Protein AF-A0A512MAQ5-F1 (afdb_monomer)

Structure (mmCIF, N/CA/C/O backbone):
data_AF-A0A512MAQ5-F1
#
_entry.id   AF-A0A512MAQ5-F1
#
loop_
_atom_site.group_PDB
_atom_site.id
_atom_site.type_symbol
_atom_site.label_atom_id
_atom_site.label_alt_id
_atom_site.label_comp_id
_atom_site.label_asym_id
_atom_site.label_entity_id
_atom_site.label_seq_id
_atom_site.pdbx_PDB_ins_code
_atom_site.Cartn_x
_atom_site.Cartn_y
_atom_site.Cartn_z
_atom_site.occupancy
_atom_site.B_iso_or_equiv
_atom_site.auth_seq_id
_atom_site.auth_comp_id
_atom_site.auth_asym_id
_atom_site.auth_atom_id
_atom_site.pdbx_PDB_model_num
ATOM 1 N N . MET A 1 1 ? 24.457 22.497 -39.880 1.00 60.66 1 MET A N 1
ATOM 2 C CA . MET A 1 1 ? 23.945 21.545 -40.894 1.00 60.66 1 MET A CA 1
ATOM 3 C C . MET A 1 1 ? 24.999 20.522 -41.327 1.00 60.66 1 MET A C 1
ATOM 5 O O . MET A 1 1 ? 24.718 19.338 -41.253 1.00 60.66 1 MET A O 1
ATOM 9 N N . ALA A 1 2 ? 26.223 20.928 -41.695 1.00 61.53 2 ALA A N 1
ATOM 10 C CA . ALA A 1 2 ? 27.279 19.995 -42.129 1.00 61.53 2 ALA A CA 1
ATOM 11 C C . ALA A 1 2 ? 27.783 19.014 -41.041 1.00 61.53 2 ALA A C 1
ATOM 13 O O . ALA A 1 2 ? 28.084 17.864 -41.348 1.00 61.53 2 ALA A O 1
ATOM 14 N N . ALA A 1 3 ? 27.842 19.435 -39.770 1.00 61.53 3 ALA A N 1
ATOM 15 C CA . ALA A 1 3 ? 28.290 18.577 -38.664 1.00 61.53 3 ALA A CA 1
ATOM 16 C C . ALA A 1 3 ? 27.330 17.399 -38.396 1.00 61.53 3 ALA A C 1
ATOM 18 O O . ALA A 1 3 ? 27.766 16.258 -38.287 1.00 61.53 3 ALA A O 1
ATOM 19 N N . THR A 1 4 ? 26.020 17.662 -38.406 1.00 60.94 4 THR A N 1
ATOM 20 C CA . THR A 1 4 ? 24.965 16.662 -38.170 1.00 60.94 4 THR A CA 1
ATOM 21 C C . THR A 1 4 ? 24.962 15.553 -39.224 1.00 60.94 4 THR A C 1
ATOM 23 O O . THR A 1 4 ? 24.781 14.389 -38.883 1.00 60.94 4 THR A O 1
ATOM 26 N N . ILE A 1 5 ? 25.221 15.897 -40.494 1.00 61.81 5 ILE A N 1
ATOM 27 C CA . ILE A 1 5 ? 25.309 14.940 -41.615 1.00 61.81 5 ILE A CA 1
ATOM 28 C C . ILE A 1 5 ? 26.542 14.034 -41.468 1.00 61.81 5 ILE A C 1
ATOM 30 O O . ILE A 1 5 ? 26.489 12.840 -41.761 1.00 61.81 5 ILE A O 1
ATOM 34 N N . LYS A 1 6 ? 27.656 14.583 -40.967 1.00 64.69 6 LYS A N 1
ATOM 35 C CA . LYS A 1 6 ? 28.885 13.817 -40.729 1.00 64.69 6 LYS A CA 1
ATOM 36 C C . LYS A 1 6 ? 28.707 12.795 -39.598 1.00 64.69 6 LYS A C 1
ATOM 38 O O . LYS A 1 6 ? 29.186 11.672 -39.723 1.00 64.69 6 LYS A O 1
ATOM 43 N N . GLU A 1 7 ? 27.984 13.151 -38.535 1.00 62.31 7 GLU A N 1
ATOM 44 C CA . GLU A 1 7 ? 27.670 12.248 -37.414 1.00 62.31 7 GLU A CA 1
ATOM 45 C C . GLU A 1 7 ? 26.691 11.127 -37.799 1.00 62.31 7 GLU A C 1
ATOM 47 O O . GLU A 1 7 ? 26.888 9.969 -37.416 1.00 62.31 7 GLU A O 1
ATOM 52 N N . THR A 1 8 ? 25.677 11.429 -38.616 1.00 65.94 8 THR A N 1
ATOM 53 C CA . THR A 1 8 ? 24.747 10.405 -39.134 1.00 65.94 8 THR A CA 1
ATOM 54 C C . THR A 1 8 ? 25.431 9.446 -40.111 1.00 65.94 8 THR A C 1
ATOM 56 O O . THR A 1 8 ? 25.182 8.243 -40.071 1.00 65.94 8 THR A O 1
ATOM 59 N N . GLY A 1 9 ? 26.349 9.938 -40.949 1.00 63.69 9 GLY A N 1
ATOM 60 C CA . GLY A 1 9 ? 27.141 9.084 -41.841 1.00 63.69 9 GLY A CA 1
ATOM 61 C C . GLY A 1 9 ? 28.095 8.144 -41.090 1.00 63.69 9 GLY A C 1
ATOM 62 O O . GLY A 1 9 ? 28.231 6.976 -41.452 1.00 63.69 9 GLY A O 1
ATOM 63 N N . MET A 1 10 ? 28.714 8.625 -40.006 1.00 59.84 10 MET A N 1
ATOM 64 C CA . MET A 1 10 ? 29.625 7.827 -39.172 1.00 59.84 10 MET A CA 1
ATOM 65 C C . MET A 1 10 ? 28.903 6.714 -38.408 1.00 59.84 10 MET A C 1
ATOM 67 O O . MET A 1 10 ? 29.386 5.585 -38.366 1.00 59.84 10 MET A O 1
ATOM 71 N N . THR A 1 11 ? 27.738 7.012 -37.828 1.00 67.81 11 THR A N 1
ATOM 72 C CA . THR A 1 11 ? 26.925 6.022 -37.100 1.00 67.81 11 THR A CA 1
ATOM 73 C C . THR A 1 11 ? 26.425 4.916 -38.026 1.00 67.81 11 THR A C 1
ATOM 75 O O . THR A 1 11 ? 26.516 3.740 -37.679 1.00 67.81 11 THR A O 1
ATOM 78 N N . PHE A 1 12 ? 25.996 5.263 -39.242 1.00 64.69 12 PHE A N 1
ATOM 79 C CA . PHE A 1 12 ? 25.574 4.282 -40.241 1.00 64.69 12 PHE A CA 1
ATOM 80 C C . PHE A 1 12 ? 26.721 3.351 -40.681 1.00 64.69 12 PHE A C 1
ATOM 82 O O . PHE A 1 12 ? 26.541 2.133 -40.738 1.00 64.69 12 PHE A O 1
ATOM 89 N N . ALA A 1 13 ? 27.922 3.893 -40.915 1.00 64.75 13 ALA A N 1
ATOM 90 C CA . ALA A 1 13 ? 29.104 3.102 -41.268 1.00 64.75 13 ALA A CA 1
ATOM 91 C C . ALA A 1 13 ? 29.550 2.162 -40.130 1.00 64.75 13 ALA A C 1
ATOM 93 O O . ALA A 1 13 ? 29.902 1.007 -40.375 1.00 64.75 13 ALA A O 1
ATOM 94 N N . MET A 1 14 ? 29.476 2.622 -38.876 1.00 66.62 14 MET A N 1
ATOM 95 C CA . MET A 1 14 ? 29.814 1.814 -37.697 1.00 66.62 14 MET A CA 1
ATOM 96 C C . MET A 1 14 ? 28.822 0.659 -37.491 1.00 66.62 14 MET A C 1
ATOM 98 O O . MET A 1 14 ? 29.212 -0.464 -37.160 1.00 66.62 14 MET A O 1
ATOM 102 N N . ILE A 1 15 ? 27.536 0.908 -37.763 1.00 67.12 15 ILE A N 1
ATOM 103 C CA . ILE A 1 15 ? 26.508 -0.133 -37.765 1.00 67.12 15 ILE A CA 1
ATOM 104 C C . ILE A 1 15 ? 26.820 -1.152 -38.856 1.00 67.12 15 ILE A C 1
ATOM 106 O O . ILE A 1 15 ? 26.797 -2.330 -38.553 1.00 67.12 15 ILE A O 1
ATOM 110 N N . GLN A 1 16 ? 27.192 -0.764 -40.079 1.00 71.19 16 GLN A N 1
ATOM 111 C CA . GLN A 1 16 ? 27.479 -1.730 -41.151 1.00 71.19 16 GLN A CA 1
ATOM 112 C C . GLN A 1 16 ? 28.734 -2.601 -40.942 1.00 71.19 16 GLN A C 1
ATOM 114 O O . GLN A 1 16 ? 28.803 -3.681 -41.534 1.00 71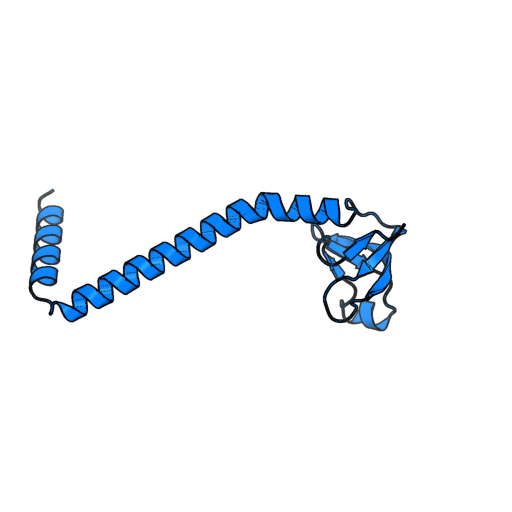.19 16 GLN A O 1
ATOM 119 N N . GLY A 1 17 ? 29.665 -2.207 -40.067 1.00 75.44 17 GLY A N 1
ATOM 120 C CA . GLY A 1 17 ? 30.862 -2.991 -39.725 1.00 75.44 17 GLY A CA 1
ATOM 121 C C . GLY A 1 17 ? 30.697 -3.998 -38.576 1.00 75.44 17 GLY A C 1
ATOM 122 O O . GLY A 1 17 ? 31.558 -4.853 -38.389 1.00 75.44 17 GLY A O 1
ATOM 123 N N . THR A 1 18 ? 29.611 -3.940 -37.795 1.00 79.94 18 THR A N 1
ATOM 124 C CA . THR A 1 18 ? 29.409 -4.868 -36.661 1.00 79.94 18 THR A CA 1
ATOM 125 C C . THR A 1 18 ? 28.903 -6.239 -37.121 1.00 79.94 18 THR A C 1
ATOM 127 O O . THR A 1 18 ? 28.101 -6.300 -38.055 1.00 79.94 18 THR A O 1
ATOM 130 N N . PRO A 1 19 ? 29.305 -7.349 -36.472 1.00 88.44 19 PRO A N 1
ATOM 131 C CA . PRO A 1 19 ? 28.823 -8.680 -36.833 1.00 88.44 19 PRO A CA 1
ATOM 132 C C . PRO A 1 19 ? 27.303 -8.777 -36.644 1.00 88.44 19 PRO A C 1
ATOM 134 O O . PRO A 1 19 ? 26.756 -8.251 -35.674 1.00 88.44 19 PRO A O 1
ATOM 137 N N . MET A 1 20 ? 26.617 -9.468 -37.560 1.00 86.62 20 MET A N 1
ATOM 138 C CA . MET A 1 20 ? 25.146 -9.528 -37.595 1.00 86.62 20 MET A CA 1
ATOM 139 C C . MET A 1 20 ? 24.537 -9.995 -36.265 1.00 86.62 20 MET A C 1
ATOM 141 O O . MET A 1 20 ? 23.564 -9.417 -35.7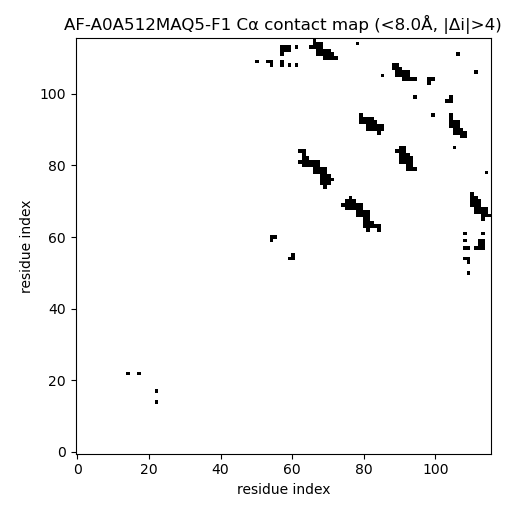89 1.00 86.62 20 MET A O 1
ATOM 145 N N . LEU A 1 21 ? 25.173 -10.975 -35.616 1.00 87.25 21 LEU A N 1
ATOM 146 C CA . LEU A 1 21 ? 24.751 -11.489 -34.313 1.00 87.25 21 LEU A CA 1
ATOM 147 C C . LEU A 1 21 ? 24.719 -10.391 -33.238 1.00 87.25 21 LEU A C 1
ATOM 149 O O . LEU A 1 21 ? 23.754 -10.303 -32.484 1.00 87.25 21 LEU A O 1
ATOM 153 N N . LEU A 1 22 ? 25.718 -9.503 -33.203 1.00 89.69 22 LEU A N 1
ATOM 154 C CA . LEU A 1 22 ? 25.762 -8.398 -32.243 1.00 89.69 22 LEU A CA 1
ATOM 155 C C . LEU A 1 22 ? 24.640 -7.382 -32.498 1.00 89.69 22 LEU A C 1
ATOM 157 O O . LEU A 1 22 ? 24.031 -6.901 -31.546 1.00 89.69 22 LEU A O 1
ATOM 161 N N . ARG A 1 23 ? 24.308 -7.096 -33.763 1.00 88.12 23 ARG A N 1
ATOM 162 C CA . ARG A 1 23 ? 23.177 -6.211 -34.101 1.00 88.12 23 ARG A CA 1
ATOM 163 C C . ARG A 1 23 ? 21.843 -6.805 -33.671 1.00 88.12 23 ARG A C 1
ATOM 165 O O . ARG A 1 23 ? 21.013 -6.085 -33.126 1.00 88.12 23 ARG A O 1
ATOM 172 N N . CYS A 1 24 ? 21.649 -8.107 -33.883 1.00 89.12 24 CYS A N 1
ATOM 173 C CA . CYS A 1 24 ? 20.450 -8.807 -33.428 1.00 89.12 24 CYS A CA 1
ATOM 174 C C . CYS A 1 24 ? 20.312 -8.749 -31.903 1.00 89.12 24 CYS A C 1
ATOM 176 O O . CYS A 1 24 ? 19.233 -8.436 -31.409 1.00 89.12 24 CYS A O 1
ATOM 178 N N . LEU A 1 25 ? 21.398 -8.985 -31.159 1.00 91.94 25 LEU A N 1
ATOM 179 C CA . LEU A 1 25 ? 21.386 -8.899 -29.696 1.00 91.94 25 LEU A CA 1
ATOM 180 C C . LEU A 1 25 ? 21.075 -7.482 -29.201 1.00 91.94 25 LEU A C 1
ATOM 182 O O . LEU A 1 25 ? 20.238 -7.319 -28.314 1.00 91.94 25 LEU A O 1
ATOM 186 N N . LEU A 1 26 ? 21.694 -6.461 -29.800 1.00 90.81 26 LEU A N 1
ATOM 187 C CA . LEU A 1 26 ? 21.408 -5.062 -29.474 1.00 90.81 26 LEU A CA 1
ATOM 188 C C . LEU A 1 26 ? 19.950 -4.706 -29.781 1.00 90.81 26 LEU A C 1
ATOM 190 O O . LEU A 1 26 ? 19.281 -4.117 -28.938 1.00 90.81 26 LEU A O 1
ATOM 194 N N . GLY A 1 27 ? 19.431 -5.127 -30.937 1.00 90.50 27 GLY A N 1
ATOM 195 C CA . GLY A 1 27 ? 18.035 -4.912 -31.316 1.00 90.50 27 GLY A CA 1
ATOM 196 C C . GLY A 1 27 ? 17.050 -5.564 -30.344 1.00 90.50 27 GLY A C 1
ATOM 197 O O . GLY A 1 27 ? 16.112 -4.908 -29.895 1.00 90.50 27 GLY A O 1
ATOM 198 N N . LEU A 1 28 ? 17.283 -6.822 -29.959 1.00 93.62 28 LEU A N 1
ATOM 199 C CA . LEU A 1 28 ? 16.443 -7.528 -28.984 1.00 93.62 28 LEU A CA 1
ATOM 200 C C . LEU A 1 28 ? 16.456 -6.840 -27.616 1.00 93.62 28 LEU A C 1
ATOM 202 O O . LEU A 1 28 ? 15.399 -6.654 -27.014 1.00 93.62 28 LEU A O 1
ATOM 206 N N . LEU A 1 29 ? 17.632 -6.417 -27.148 1.00 94.75 29 LEU A N 1
ATOM 207 C CA . LEU A 1 29 ? 17.767 -5.699 -25.884 1.00 94.75 29 LEU A CA 1
ATOM 208 C C . LEU A 1 29 ? 17.042 -4.346 -25.925 1.00 94.75 29 LEU A C 1
ATOM 210 O O . LEU A 1 29 ? 16.334 -4.003 -24.980 1.00 94.75 29 LEU A O 1
ATOM 214 N N . SER A 1 30 ? 17.156 -3.602 -27.029 1.00 92.38 30 SER A N 1
ATOM 215 C CA . SER A 1 30 ? 16.454 -2.328 -27.207 1.00 92.38 30 SER A CA 1
ATOM 216 C C . SER A 1 30 ? 14.935 -2.495 -27.233 1.00 92.38 30 SER A C 1
ATOM 218 O O . SER A 1 30 ? 14.233 -1.760 -26.541 1.00 92.38 30 SER A O 1
ATOM 220 N N . VAL A 1 31 ? 14.413 -3.472 -27.980 1.00 95.31 31 VAL A N 1
ATOM 221 C CA . VAL A 1 31 ? 12.965 -3.742 -28.031 1.00 95.31 31 VAL A CA 1
ATOM 222 C C . VAL A 1 31 ? 12.454 -4.202 -26.666 1.00 95.31 31 VAL A C 1
ATOM 224 O O . VAL A 1 31 ? 11.412 -3.728 -26.217 1.00 95.31 31 VAL A O 1
ATOM 227 N N . GLY A 1 32 ? 13.204 -5.060 -25.968 1.00 96.31 32 GLY A N 1
ATOM 228 C CA . GLY A 1 32 ? 12.872 -5.489 -24.610 1.00 96.31 32 GLY A CA 1
ATOM 229 C C . GLY A 1 32 ? 12.821 -4.323 -23.620 1.00 96.31 32 GLY A C 1
ATOM 230 O O . GLY A 1 32 ? 11.851 -4.192 -22.874 1.00 96.31 32 GLY A O 1
ATOM 231 N N . ALA A 1 33 ? 13.817 -3.434 -23.653 1.00 96.12 33 ALA A N 1
ATOM 232 C CA . ALA A 1 33 ? 13.861 -2.254 -22.792 1.00 96.12 33 ALA A CA 1
ATOM 233 C C . ALA A 1 33 ? 12.694 -1.291 -23.069 1.00 96.12 33 ALA A C 1
ATOM 235 O O . ALA A 1 33 ? 12.027 -0.846 -22.135 1.00 96.12 33 ALA A O 1
ATOM 236 N N . LEU A 1 34 ? 12.399 -1.008 -24.342 1.00 96.69 34 LEU A N 1
ATOM 237 C CA . LEU A 1 34 ? 11.266 -0.160 -24.725 1.00 96.69 34 LEU A CA 1
ATOM 238 C C . LEU A 1 34 ? 9.926 -0.783 -24.321 1.00 96.69 34 LEU A C 1
ATOM 240 O O . LEU A 1 34 ? 9.059 -0.084 -23.794 1.00 96.69 34 LEU A O 1
ATOM 244 N N . GLY A 1 35 ? 9.771 -2.095 -24.513 1.00 97.62 35 GLY A N 1
ATOM 245 C CA . GLY A 1 35 ? 8.588 -2.836 -24.083 1.00 97.62 35 GLY A CA 1
ATOM 246 C C . GLY A 1 35 ? 8.386 -2.778 -22.569 1.00 97.62 35 GLY A C 1
ATOM 247 O O . GLY A 1 35 ? 7.276 -2.521 -22.111 1.00 97.62 35 GLY A O 1
ATOM 248 N N . PHE A 1 36 ? 9.458 -2.933 -21.788 1.00 97.38 36 PHE A N 1
ATOM 249 C CA . PHE A 1 36 ? 9.407 -2.812 -20.331 1.00 97.38 36 PHE A CA 1
ATOM 250 C C . PHE A 1 36 ? 8.969 -1.411 -19.886 1.00 97.38 36 PHE A C 1
ATOM 252 O O . PHE A 1 36 ? 8.032 -1.281 -19.100 1.00 97.38 36 PHE A O 1
ATOM 259 N N . ILE A 1 37 ? 9.588 -0.360 -20.434 1.00 97.44 37 ILE A N 1
ATOM 260 C CA . ILE A 1 37 ? 9.248 1.032 -20.101 1.00 97.44 37 ILE A CA 1
ATOM 261 C C . ILE A 1 37 ? 7.787 1.331 -20.459 1.00 97.44 37 ILE A C 1
ATOM 263 O O . ILE A 1 37 ? 7.047 1.887 -19.645 1.00 97.44 37 ILE A O 1
ATOM 267 N N . SER A 1 38 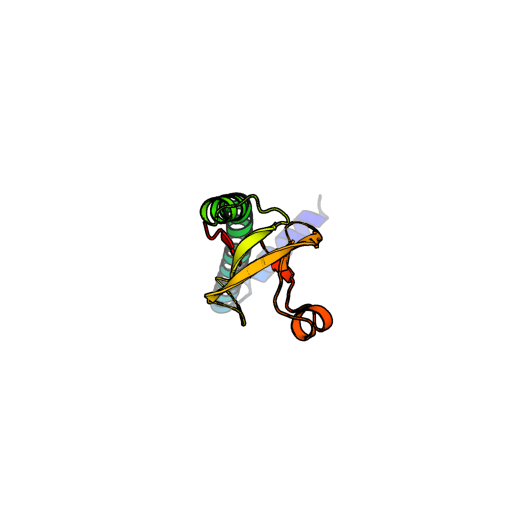? 7.352 0.923 -21.655 1.00 97.19 38 SER A N 1
ATOM 268 C CA . SER A 1 38 ? 5.965 1.079 -22.098 1.00 97.19 38 SER A CA 1
ATOM 269 C C . SER A 1 38 ? 4.990 0.330 -21.183 1.00 97.19 38 SER A C 1
ATOM 271 O O . SER A 1 38 ? 3.979 0.897 -20.769 1.00 97.19 38 SER A O 1
ATOM 273 N N . GLY A 1 39 ? 5.325 -0.902 -20.790 1.00 97.38 39 GLY A N 1
ATOM 274 C CA . GLY A 1 39 ? 4.539 -1.700 -19.852 1.00 97.38 39 GLY A CA 1
ATOM 275 C C . GLY A 1 39 ? 4.410 -1.044 -18.477 1.00 97.38 39 GLY A C 1
ATOM 276 O O . GLY A 1 39 ? 3.307 -0.969 -17.938 1.00 97.38 39 GLY A O 1
ATOM 277 N N . CYS A 1 40 ? 5.500 -0.497 -17.929 1.00 96.69 40 CYS A N 1
ATOM 278 C CA . CYS A 1 40 ? 5.468 0.257 -16.674 1.00 96.69 40 CYS A CA 1
ATOM 279 C C . CYS A 1 40 ? 4.562 1.491 -16.768 1.00 96.69 40 CYS A C 1
ATOM 281 O O . CYS A 1 40 ? 3.788 1.758 -15.847 1.00 96.69 40 CYS A O 1
ATOM 283 N N . PHE A 1 41 ? 4.619 2.223 -17.883 1.00 96.75 41 PHE A N 1
ATOM 284 C CA . PHE A 1 41 ? 3.784 3.403 -18.092 1.00 96.75 41 PHE A CA 1
ATOM 285 C C . PHE A 1 41 ? 2.297 3.044 -18.215 1.00 96.75 41 PHE A C 1
ATOM 287 O O . PHE A 1 41 ? 1.450 3.657 -17.565 1.00 96.75 41 PHE A O 1
ATOM 294 N N . ALA A 1 42 ? 1.975 1.999 -18.981 1.00 96.62 42 ALA A N 1
ATOM 295 C CA . ALA A 1 42 ? 0.614 1.487 -19.089 1.00 96.62 42 ALA A CA 1
ATOM 296 C C . ALA A 1 42 ? 0.078 1.019 -17.725 1.00 96.62 42 ALA A C 1
ATOM 298 O O . ALA A 1 42 ? -1.039 1.375 -17.345 1.00 96.62 42 ALA A O 1
ATOM 299 N N . ALA A 1 43 ? 0.886 0.289 -16.948 1.00 95.06 43 ALA A N 1
ATOM 300 C CA . ALA A 1 43 ? 0.518 -0.148 -15.604 1.00 95.06 43 ALA A CA 1
ATOM 301 C C . ALA A 1 43 ? 0.247 1.039 -14.662 1.00 95.06 43 ALA A C 1
ATOM 303 O O . ALA A 1 43 ? -0.728 1.010 -13.909 1.00 95.06 43 ALA A O 1
ATOM 304 N N . ALA A 1 44 ? 1.057 2.102 -14.736 1.00 94.44 44 ALA A N 1
ATOM 305 C CA . ALA A 1 44 ? 0.845 3.324 -13.965 1.00 94.44 44 ALA A CA 1
ATOM 306 C C . ALA A 1 44 ? -0.504 3.981 -14.297 1.00 94.44 44 ALA A C 1
ATOM 308 O O . ALA A 1 44 ? -1.279 4.257 -13.383 1.00 94.44 44 ALA A O 1
ATOM 309 N N . ILE A 1 45 ? -0.833 4.153 -15.582 1.00 95.69 45 ILE A N 1
ATOM 310 C CA . ILE A 1 45 ? -2.129 4.708 -16.009 1.00 95.69 45 ILE A CA 1
ATOM 311 C C . ILE A 1 45 ? -3.286 3.849 -15.496 1.00 95.69 45 ILE A C 1
ATOM 313 O O . ILE A 1 45 ? -4.237 4.366 -14.914 1.00 95.69 45 ILE A O 1
ATOM 317 N N . VAL A 1 46 ? -3.202 2.530 -15.667 1.00 95.69 46 VAL A N 1
ATOM 318 C CA . VAL A 1 46 ? -4.254 1.608 -15.220 1.00 95.69 46 VAL A CA 1
ATOM 319 C C . VAL A 1 46 ? -4.432 1.671 -13.695 1.00 95.69 46 VAL A C 1
ATOM 321 O O . VAL A 1 46 ? -5.561 1.659 -13.197 1.00 95.69 46 VAL A O 1
ATOM 324 N N . SER A 1 47 ? -3.339 1.804 -12.937 1.00 91.88 47 SER A N 1
ATOM 325 C CA . SER A 1 47 ? -3.383 1.885 -11.472 1.00 91.88 47 SER A CA 1
ATOM 326 C C . SER A 1 47 ? -4.156 3.097 -10.938 1.00 91.88 47 SER A C 1
ATOM 328 O O . SER A 1 47 ? -4.792 2.977 -9.888 1.00 91.88 47 SER A O 1
ATOM 330 N N . ILE A 1 48 ? -4.188 4.214 -11.681 1.00 93.12 48 ILE A N 1
ATOM 331 C CA . ILE A 1 48 ? -4.937 5.428 -11.310 1.00 93.12 48 ILE A CA 1
ATOM 332 C C . ILE A 1 48 ? -6.426 5.115 -11.130 1.00 93.12 48 ILE A C 1
ATOM 334 O O . ILE A 1 48 ? -7.066 5.664 -10.237 1.00 93.12 48 ILE A O 1
ATOM 338 N N . PHE A 1 49 ? -6.966 4.195 -11.930 1.00 93.56 49 PHE A N 1
ATOM 339 C CA . PHE A 1 49 ? -8.372 3.798 -11.869 1.00 93.56 49 PHE A CA 1
ATOM 340 C C . PHE A 1 49 ? -8.606 2.593 -10.954 1.00 93.56 49 PHE A C 1
ATOM 342 O O . PHE A 1 49 ? -9.595 2.548 -10.221 1.00 93.56 49 PHE A O 1
ATOM 349 N N . LEU A 1 50 ? -7.690 1.619 -10.948 1.00 92.94 50 LEU A N 1
ATOM 350 C CA . LEU A 1 50 ? -7.865 0.400 -10.153 1.00 92.94 50 LEU A CA 1
ATOM 351 C C . LEU A 1 50 ? -7.780 0.647 -8.645 1.00 92.94 50 LEU A C 1
ATOM 353 O O . LEU A 1 50 ? -8.513 0.014 -7.888 1.00 92.94 50 LEU A O 1
ATOM 357 N N . ILE A 1 51 ? -6.898 1.539 -8.189 1.00 91.12 51 ILE A N 1
ATOM 358 C CA . ILE A 1 51 ? -6.725 1.833 -6.759 1.00 91.12 51 ILE A CA 1
ATOM 359 C C . ILE A 1 51 ? -8.014 2.387 -6.123 1.00 91.12 51 ILE A C 1
ATOM 361 O O . ILE A 1 51 ? -8.483 1.788 -5.150 1.00 91.12 51 ILE A O 1
ATOM 365 N N . PRO A 1 52 ? -8.632 3.473 -6.633 1.00 90.75 52 PRO A N 1
ATOM 366 C CA . PRO A 1 52 ? -9.866 3.996 -6.049 1.00 90.75 52 PRO A CA 1
ATOM 367 C C . PRO A 1 52 ? -11.027 3.007 -6.180 1.00 90.75 52 PRO A C 1
ATOM 369 O O . PRO A 1 52 ? -11.787 2.845 -5.227 1.00 90.75 52 PRO A O 1
ATOM 372 N N . TRP A 1 53 ? -11.124 2.281 -7.302 1.00 93.75 53 TRP A N 1
ATOM 373 C CA . TRP A 1 53 ? -12.134 1.236 -7.475 1.00 93.75 53 TRP A CA 1
ATOM 374 C C . TRP A 1 53 ? -12.021 0.148 -6.402 1.00 93.75 53 TRP A C 1
ATOM 376 O O . TRP A 1 53 ? -13.000 -0.167 -5.728 1.00 93.75 53 TRP A O 1
ATOM 386 N N . ARG A 1 54 ? -10.817 -0.396 -6.181 1.00 93.50 54 ARG A N 1
ATOM 387 C CA . ARG A 1 54 ? -10.591 -1.413 -5.142 1.00 93.50 54 ARG A CA 1
ATOM 388 C C . ARG A 1 54 ? -10.857 -0.875 -3.740 1.00 93.50 54 ARG A C 1
ATOM 390 O O . ARG A 1 54 ? -11.431 -1.595 -2.933 1.00 93.50 54 ARG A O 1
ATOM 397 N N . SER A 1 55 ? -10.479 0.372 -3.458 1.00 92.81 55 SER A N 1
ATOM 398 C CA . SER A 1 55 ? -10.800 1.024 -2.181 1.00 92.81 55 SER A CA 1
ATOM 399 C C . SER A 1 55 ? -12.314 1.082 -1.950 1.00 92.81 55 SER A C 1
ATOM 401 O O . SER A 1 55 ? -12.787 0.755 -0.862 1.00 92.81 55 SER A O 1
ATOM 403 N N . HIS A 1 56 ? -13.086 1.410 -2.988 1.00 93.50 56 HIS A N 1
ATOM 404 C CA . HIS A 1 56 ? -14.543 1.439 -2.909 1.00 93.50 56 HIS A CA 1
ATOM 405 C C . HIS A 1 56 ? -15.148 0.045 -2.698 1.00 93.50 56 HIS A C 1
ATOM 407 O O . HIS A 1 56 ? -15.979 -0.130 -1.811 1.00 93.50 56 HIS A O 1
ATOM 413 N N . VAL A 1 57 ? -14.678 -0.966 -3.439 1.00 94.69 57 VAL A N 1
ATOM 414 C CA . VAL A 1 57 ? -15.113 -2.368 -3.273 1.00 94.69 57 VAL A CA 1
ATOM 415 C C . VAL A 1 57 ? -14.806 -2.895 -1.867 1.00 94.69 57 VAL A C 1
ATOM 417 O O . VAL A 1 57 ? -15.607 -3.631 -1.300 1.00 94.69 57 VAL A O 1
ATOM 420 N N . ASN A 1 58 ? -13.693 -2.474 -1.265 1.00 94.75 58 ASN A N 1
ATOM 421 C CA . ASN A 1 58 ? -13.344 -2.811 0.116 1.00 94.75 58 ASN A CA 1
ATOM 422 C C . ASN A 1 58 ? -14.219 -2.095 1.170 1.00 94.75 58 ASN A C 1
ATOM 424 O O . ASN A 1 58 ? -14.014 -2.289 2.368 1.00 94.75 58 ASN A O 1
ATOM 428 N N . GLY A 1 59 ? -15.172 -1.255 0.761 1.00 93.94 59 GLY A N 1
ATOM 429 C CA . GLY A 1 59 ? -16.061 -0.517 1.656 1.00 93.94 59 GLY A CA 1
ATOM 430 C C . GLY A 1 59 ? -15.564 0.879 2.034 1.00 93.94 59 GLY A C 1
ATOM 431 O O . GLY A 1 59 ? -16.087 1.471 2.974 1.00 93.94 59 GLY A O 1
ATOM 432 N N . GLY A 1 60 ? -14.577 1.432 1.324 1.00 90.06 60 GLY A N 1
ATOM 433 C CA . GLY A 1 60 ? -14.191 2.835 1.461 1.00 90.06 60 GLY A CA 1
ATOM 434 C C . GLY A 1 60 ? -15.293 3.802 0.979 1.00 90.06 60 GLY A C 1
ATOM 435 O O . GLY A 1 60 ? -16.180 3.410 0.216 1.00 90.06 60 GLY A O 1
ATOM 436 N N . PRO A 1 61 ? -15.252 5.090 1.368 1.00 92.75 61 PRO A N 1
ATOM 437 C CA . PRO A 1 61 ? -14.209 5.750 2.155 1.00 92.75 61 PRO A CA 1
ATOM 438 C C . PRO A 1 61 ? -14.291 5.419 3.650 1.00 92.75 61 PRO A C 1
ATOM 440 O O . PRO A 1 61 ? -15.382 5.349 4.216 1.00 92.75 61 PRO A O 1
ATOM 443 N N . PHE A 1 62 ? -13.128 5.256 4.284 1.00 94.25 62 PHE A N 1
ATOM 444 C CA . PHE A 1 62 ? -12.982 4.889 5.696 1.00 94.25 62 PHE A CA 1
ATOM 445 C C . PHE A 1 62 ? -12.863 6.115 6.609 1.00 94.25 62 PHE A C 1
ATOM 447 O O . PHE A 1 62 ? -12.328 7.149 6.201 1.00 94.25 62 PHE A O 1
ATOM 454 N N . LYS A 1 63 ? -13.337 5.994 7.851 1.00 95.12 63 LYS A N 1
ATOM 455 C CA . LYS A 1 63 ? -13.327 7.050 8.871 1.00 95.12 63 LYS A CA 1
ATOM 456 C C . LYS A 1 63 ? -12.900 6.500 10.233 1.00 95.12 63 LYS A C 1
ATOM 458 O O . LYS A 1 63 ? -12.944 5.298 10.486 1.00 95.12 63 LYS A O 1
ATOM 463 N N . VAL A 1 64 ? -12.495 7.402 11.127 1.00 96.88 64 VAL A N 1
ATOM 464 C CA . VAL A 1 64 ? -12.249 7.054 12.534 1.00 96.88 64 VAL A CA 1
ATOM 465 C C . VAL A 1 64 ? -13.534 6.498 13.147 1.00 96.88 64 VAL A C 1
ATOM 467 O O . VAL A 1 64 ? -14.603 7.079 12.986 1.00 96.88 64 VAL A O 1
ATOM 470 N N . GLY A 1 65 ? -13.413 5.373 13.844 1.00 96.31 65 GLY A N 1
ATOM 471 C CA . GLY A 1 65 ? -14.517 4.640 14.450 1.00 96.31 65 GLY A CA 1
ATOM 472 C C . GLY A 1 65 ? -15.018 3.453 13.624 1.00 96.31 65 GLY A C 1
ATOM 473 O O . GLY A 1 65 ? -15.699 2.597 14.195 1.00 96.31 65 GLY A O 1
ATOM 474 N N . ASP A 1 66 ? -14.652 3.346 12.344 1.00 96.50 66 ASP A N 1
ATOM 475 C CA . ASP A 1 66 ? -15.049 2.214 11.503 1.00 96.50 66 ASP A CA 1
ATOM 476 C C . ASP A 1 66 ? -14.406 0.909 11.980 1.00 96.50 66 ASP A C 1
ATOM 478 O O . ASP A 1 66 ? -13.216 0.877 12.318 1.00 96.50 66 ASP A O 1
ATOM 482 N N . GLN A 1 67 ? -15.182 -0.177 11.955 1.00 97.44 67 GLN A N 1
ATOM 483 C CA . GLN A 1 67 ? -14.650 -1.529 12.080 1.00 97.44 67 GLN A CA 1
ATOM 484 C C . GLN A 1 67 ? -14.186 -2.041 10.720 1.00 97.44 67 GLN A C 1
ATOM 486 O O . GLN A 1 67 ? -14.874 -1.926 9.702 1.00 97.44 67 GLN A O 1
ATOM 491 N N . VAL A 1 68 ? -12.987 -2.605 10.706 1.00 97.44 68 VAL A N 1
ATOM 492 C CA . VAL A 1 68 ? -12.341 -3.105 9.502 1.00 97.44 68 VAL A CA 1
ATOM 493 C C . VAL A 1 68 ? -11.642 -4.426 9.783 1.00 97.44 68 VAL A C 1
ATOM 495 O O . VAL A 1 68 ? -11.106 -4.648 10.866 1.00 97.44 68 VAL A O 1
ATOM 498 N N . GLN A 1 69 ? -11.613 -5.296 8.784 1.00 97.75 69 GLN A N 1
ATOM 499 C CA . GLN A 1 69 ? -10.800 -6.496 8.764 1.00 97.75 69 GLN A CA 1
ATOM 500 C C . GLN A 1 69 ? -9.542 -6.227 7.953 1.00 97.75 69 GLN A C 1
ATOM 502 O O . GLN A 1 69 ? -9.605 -5.766 6.814 1.00 97.75 69 GLN A O 1
ATOM 507 N N . ILE A 1 70 ? -8.387 -6.550 8.517 1.00 97.44 70 ILE A N 1
ATOM 508 C CA . ILE A 1 70 ? -7.117 -6.499 7.801 1.00 97.44 70 ILE A CA 1
ATOM 509 C C . ILE A 1 70 ? -7.072 -7.687 6.837 1.00 97.44 70 ILE A C 1
ATOM 511 O O . ILE A 1 70 ? -7.188 -8.838 7.249 1.00 97.44 70 ILE A O 1
ATOM 515 N N . ILE A 1 71 ? -6.892 -7.433 5.543 1.00 96.75 71 ILE A N 1
ATOM 516 C CA . ILE A 1 71 ? -6.939 -8.470 4.495 1.00 96.75 71 ILE A CA 1
ATOM 517 C C . ILE A 1 71 ? -5.558 -8.831 3.938 1.00 96.75 71 ILE A C 1
ATOM 519 O O . ILE A 1 71 ? -5.434 -9.793 3.179 1.00 96.75 71 ILE A O 1
ATOM 523 N N . ASN A 1 72 ? -4.511 -8.100 4.326 1.00 93.12 72 ASN A N 1
ATOM 524 C CA . ASN A 1 72 ? -3.144 -8.322 3.859 1.00 93.12 72 ASN A CA 1
ATOM 525 C C . ASN A 1 72 ? -2.106 -8.087 4.975 1.00 93.12 72 ASN A C 1
ATOM 527 O O . ASN A 1 72 ? -2.336 -7.303 5.892 1.00 93.12 72 ASN A O 1
ATOM 531 N N . GLY A 1 73 ? -0.942 -8.728 4.863 1.00 92.12 73 GLY A N 1
ATOM 532 C CA . GLY A 1 73 ? 0.186 -8.580 5.783 1.00 92.12 73 GLY A CA 1
ATOM 533 C C . GLY A 1 73 ? 0.105 -9.464 7.030 1.00 92.12 73 GLY A C 1
ATOM 534 O O . GLY A 1 73 ? -0.665 -10.420 7.095 1.00 92.12 73 GLY A O 1
ATOM 535 N N . HIS A 1 74 ? 0.936 -9.140 8.023 1.00 91.31 74 HIS A N 1
ATOM 536 C CA . HIS A 1 74 ? 1.134 -9.953 9.229 1.00 91.31 74 HIS A CA 1
ATOM 537 C C . HIS A 1 74 ? -0.124 -10.080 10.105 1.00 91.31 74 HIS A C 1
ATOM 539 O O . HIS A 1 74 ? -0.341 -11.114 10.722 1.00 91.31 74 HIS A O 1
ATOM 545 N N . HIS A 1 75 ? -0.976 -9.053 10.119 1.00 93.62 75 HIS A N 1
ATOM 546 C CA . HIS A 1 75 ? -2.214 -9.018 10.906 1.00 93.62 75 HIS A CA 1
ATOM 547 C C . HIS A 1 75 ? -3.455 -9.433 10.094 1.00 93.62 75 HIS A C 1
ATOM 549 O O . HIS A 1 75 ? -4.574 -9.062 10.439 1.00 93.62 75 HIS A O 1
ATOM 555 N N . ARG A 1 76 ? -3.275 -10.164 8.985 1.00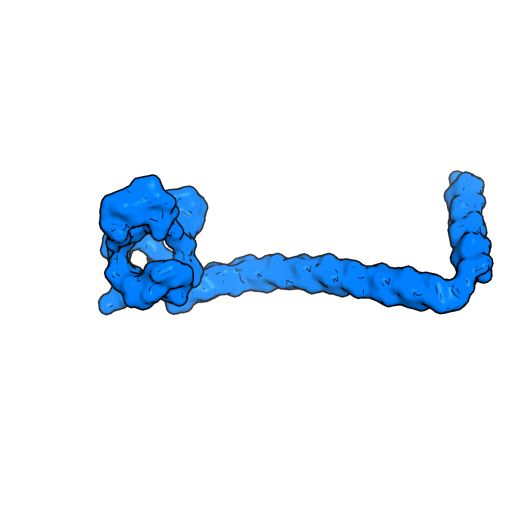 95.94 76 ARG A N 1
ATOM 556 C CA . ARG A 1 76 ? -4.377 -10.601 8.117 1.00 95.94 76 ARG A CA 1
ATOM 557 C C . ARG A 1 76 ? -5.403 -11.445 8.883 1.00 95.94 76 ARG A C 1
ATOM 559 O O . ARG A 1 76 ? -5.046 -12.350 9.625 1.0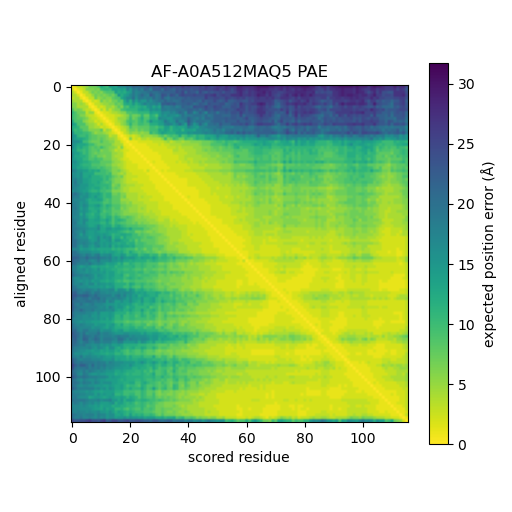0 95.94 76 ARG A O 1
ATOM 566 N N . GLY A 1 77 ? -6.680 -11.181 8.626 1.00 96.25 77 GLY A N 1
ATOM 567 C CA . GLY A 1 77 ? -7.829 -11.836 9.250 1.00 96.25 77 GLY A CA 1
ATOM 568 C C . GLY A 1 77 ? -8.345 -11.112 10.494 1.00 96.25 77 GLY A C 1
ATOM 569 O O . GLY A 1 77 ? -9.507 -11.297 10.849 1.00 96.25 77 GLY A O 1
ATOM 570 N N . THR A 1 78 ? -7.535 -10.247 11.109 1.00 97.00 78 THR A N 1
ATOM 571 C CA . THR A 1 78 ? -7.898 -9.521 12.330 1.00 97.00 78 THR A CA 1
ATOM 572 C C . THR A 1 78 ? -8.940 -8.443 12.054 1.00 97.00 78 THR A C 1
ATOM 574 O O . THR A 1 78 ? -8.743 -7.596 11.181 1.00 97.00 78 THR A O 1
ATOM 577 N N . VAL A 1 79 ? -10.021 -8.450 12.837 1.00 97.38 79 VAL A N 1
ATOM 578 C CA . VAL A 1 79 ? -11.013 -7.369 12.889 1.00 97.38 79 VAL A CA 1
ATOM 579 C C . VAL A 1 79 ? -10.601 -6.379 13.971 1.00 97.38 79 VAL A C 1
ATOM 581 O O . VAL A 1 79 ? -10.278 -6.762 15.092 1.00 97.38 79 VAL A O 1
ATOM 584 N N . THR A 1 80 ? -10.570 -5.101 13.624 1.00 97.00 80 THR A N 1
ATOM 585 C CA . THR A 1 80 ? -10.118 -4.017 14.496 1.00 97.00 80 THR A CA 1
ATOM 586 C C . THR A 1 80 ? -10.830 -2.716 14.126 1.00 97.00 80 THR A C 1
ATOM 588 O O . THR A 1 80 ? -11.629 -2.671 13.190 1.00 97.00 80 THR A O 1
ATOM 591 N N . ARG A 1 81 ? -10.571 -1.646 14.876 1.00 97.69 81 ARG A N 1
ATOM 592 C CA . ARG A 1 81 ? -11.175 -0.332 14.689 1.00 97.69 81 ARG A CA 1
ATOM 593 C C . ARG A 1 81 ? -10.143 0.688 14.238 1.00 97.69 81 ARG A C 1
ATOM 595 O O . ARG A 1 81 ? -9.029 0.719 14.758 1.00 97.69 81 ARG A O 1
ATOM 602 N N . ILE A 1 82 ? -10.529 1.557 13.309 1.00 97.44 82 ILE A N 1
ATOM 603 C CA . ILE A 1 82 ? -9.731 2.730 12.948 1.00 97.44 82 ILE A CA 1
ATOM 604 C C . ILE A 1 82 ? -9.831 3.754 14.075 1.00 97.44 82 ILE A C 1
ATOM 606 O O . ILE A 1 82 ? -10.924 4.233 14.370 1.00 97.44 82 ILE A O 1
ATOM 610 N N . TYR A 1 83 ? -8.706 4.135 14.674 1.00 97.44 83 TYR A N 1
ATOM 611 C CA . TYR A 1 83 ? -8.700 5.120 15.763 1.00 97.44 83 TYR A CA 1
ATOM 612 C C . TYR A 1 83 ? -8.120 6.478 15.355 1.00 97.44 83 TYR A C 1
ATOM 614 O O . TYR A 1 83 ? -8.379 7.474 16.025 1.00 97.44 83 TYR A O 1
ATOM 622 N N . ALA A 1 84 ? -7.346 6.550 14.268 1.00 96.81 84 ALA A N 1
ATOM 623 C CA . ALA A 1 84 ? -6.796 7.809 13.774 1.00 96.81 84 ALA A CA 1
ATOM 624 C C . ALA A 1 84 ? -6.555 7.771 12.263 1.00 96.81 84 ALA A C 1
ATOM 626 O O . ALA A 1 84 ? -6.171 6.741 11.711 1.00 96.81 84 ALA A O 1
ATOM 627 N N . LEU A 1 85 ? -6.726 8.917 11.603 1.00 95.75 85 LEU A N 1
ATOM 628 C CA . LEU A 1 85 ? -6.194 9.133 10.257 1.00 95.75 85 LEU A CA 1
ATOM 629 C C . LEU A 1 85 ? -4.690 9.429 10.343 1.00 95.75 85 LEU A C 1
ATOM 631 O O . LEU A 1 85 ? -4.207 9.926 11.361 1.00 95.75 85 LEU A O 1
ATOM 635 N N . TRP A 1 86 ? -3.951 9.114 9.282 1.00 93.69 86 TRP A N 1
ATOM 636 C CA . TRP A 1 86 ? -2.516 9.380 9.187 1.00 93.69 86 TRP A CA 1
ATOM 637 C C . TRP A 1 86 ? -2.199 10.154 7.895 1.00 93.69 86 TRP A C 1
ATOM 639 O O . TRP A 1 86 ? -3.021 10.922 7.403 1.00 93.69 86 TRP A O 1
ATOM 649 N N . GLN A 1 87 ? -0.988 10.008 7.363 1.00 91.81 87 GLN A N 1
ATOM 650 C CA . GLN A 1 87 ? -0.530 10.686 6.155 1.00 91.81 87 GLN A CA 1
ATOM 651 C C . GLN A 1 87 ? -1.173 10.093 4.893 1.00 91.81 87 GLN A C 1
ATOM 653 O O . GLN A 1 87 ? -1.198 8.875 4.692 1.00 91.81 87 GLN A O 1
ATOM 658 N N . GLY A 1 88 ? -1.656 10.967 4.007 1.00 88.50 88 GLY A N 1
ATOM 659 C CA . GLY A 1 88 ? -2.269 10.572 2.739 1.00 88.50 88 GLY A CA 1
ATOM 660 C C . GLY A 1 88 ? -3.501 9.682 2.934 1.00 88.50 88 GLY A C 1
ATOM 661 O O . GLY A 1 88 ? -4.379 9.986 3.732 1.00 88.50 88 GLY A O 1
ATOM 662 N N . ASN A 1 89 ? -3.552 8.558 2.214 1.00 87.69 89 ASN A N 1
ATOM 663 C CA . ASN A 1 89 ? -4.674 7.608 2.245 1.00 87.69 89 ASN A CA 1
ATOM 664 C C . ASN A 1 89 ? -4.474 6.475 3.270 1.00 87.69 89 ASN A C 1
ATOM 666 O O . ASN A 1 89 ? -4.915 5.344 3.044 1.00 87.69 89 ASN A O 1
ATOM 670 N N . THR A 1 90 ? -3.763 6.752 4.364 1.00 94.88 90 THR A N 1
ATOM 671 C CA . THR A 1 90 ? -3.447 5.765 5.407 1.00 94.88 90 THR A CA 1
ATOM 672 C C . THR A 1 90 ? -4.088 6.127 6.740 1.00 94.88 90 THR A C 1
ATOM 674 O O . THR A 1 90 ? -4.435 7.281 6.998 1.00 94.88 90 THR A O 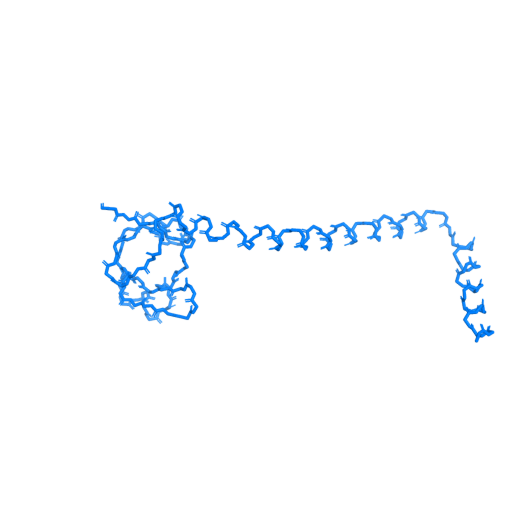1
ATOM 677 N N . PHE A 1 91 ? -4.279 5.125 7.589 1.00 95.69 91 PHE A N 1
ATOM 678 C CA . PHE A 1 91 ? -4.900 5.270 8.902 1.00 95.69 91 PHE A CA 1
ATOM 679 C C . PHE A 1 91 ? -4.332 4.250 9.887 1.00 95.69 91 PHE A C 1
ATOM 681 O O . PHE A 1 91 ? -3.707 3.265 9.494 1.00 95.69 91 PHE A O 1
ATOM 688 N N . ARG A 1 92 ? -4.546 4.511 11.178 1.00 97.25 92 ARG A N 1
ATOM 689 C CA . ARG A 1 92 ? -4.088 3.671 12.284 1.00 97.25 92 ARG A CA 1
ATOM 690 C C . ARG A 1 92 ? -5.231 2.869 12.889 1.00 97.25 92 ARG A C 1
ATOM 692 O O . ARG A 1 92 ? -6.335 3.395 13.059 1.00 97.25 92 ARG A O 1
ATOM 699 N N . VAL A 1 93 ? -4.952 1.617 13.237 1.00 97.31 93 VAL A N 1
ATOM 700 C CA . VAL A 1 93 ? -5.935 0.665 13.776 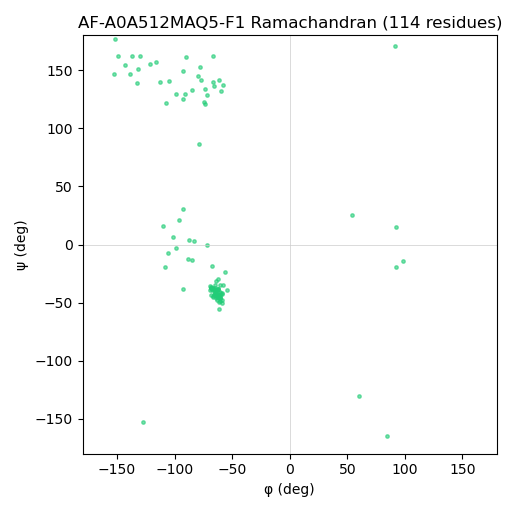1.00 97.31 93 VAL A CA 1
ATOM 701 C C . VAL A 1 93 ? -5.553 0.129 15.156 1.00 97.31 93 VAL A C 1
ATOM 703 O O . VAL A 1 93 ? -4.391 0.115 15.554 1.00 97.31 93 VAL A O 1
ATOM 706 N N . GLU A 1 94 ? -6.535 -0.302 15.937 1.00 96.75 94 GLU A N 1
ATOM 707 C CA . GLU A 1 94 ? -6.325 -0.765 17.311 1.00 96.75 94 GLU A CA 1
ATOM 708 C C . GLU A 1 94 ? -5.763 -2.198 17.364 1.00 96.75 94 GLU A C 1
ATOM 710 O O . GLU A 1 94 ? -6.505 -3.170 17.488 1.00 96.75 94 GLU A O 1
ATOM 715 N N . LEU A 1 95 ? -4.433 -2.332 17.283 1.00 95.19 95 LEU A N 1
ATOM 716 C CA . LEU A 1 95 ? -3.705 -3.616 17.370 1.00 95.19 95 LEU A CA 1
ATOM 717 C C . LEU A 1 95 ? -2.885 -3.789 18.663 1.00 95.19 95 LEU A C 1
ATOM 719 O O . LEU A 1 95 ? -2.010 -4.647 18.745 1.00 95.19 95 LEU A O 1
ATOM 723 N N . GLY A 1 96 ? -3.156 -2.970 19.682 1.00 93.69 96 GLY A N 1
ATOM 724 C CA . GLY A 1 96 ? -2.434 -2.983 20.958 1.00 93.69 96 GLY A CA 1
ATOM 725 C C . GLY A 1 96 ? -1.228 -2.037 21.012 1.00 93.69 96 GLY A C 1
ATOM 726 O O . GLY A 1 96 ? -0.837 -1.420 20.021 1.00 93.69 96 GLY A O 1
ATOM 727 N N . LEU A 1 97 ? -0.662 -1.877 22.213 1.00 93.25 97 LEU A N 1
ATOM 728 C CA . LEU A 1 97 ? 0.393 -0.891 22.488 1.00 93.25 97 LEU A CA 1
ATOM 729 C C . LEU A 1 97 ? 1.714 -1.213 21.782 1.00 93.25 97 LEU A C 1
ATOM 73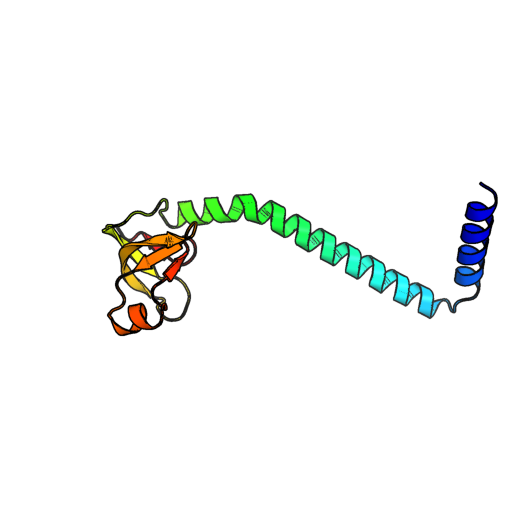1 O O . LEU A 1 97 ? 2.369 -0.305 21.280 1.00 93.25 97 LEU A O 1
ATOM 735 N N . GLU A 1 98 ? 2.077 -2.493 21.691 1.00 94.12 98 GLU A N 1
ATOM 736 C CA . GLU A 1 98 ? 3.303 -2.924 21.015 1.00 94.12 98 GLU A CA 1
ATOM 737 C C . GLU A 1 98 ? 3.271 -2.576 19.520 1.00 94.12 98 GLU A C 1
ATOM 739 O O . GLU A 1 98 ? 4.200 -1.959 19.000 1.00 94.12 98 GLU A O 1
ATOM 744 N N . ALA A 1 99 ? 2.161 -2.884 18.837 1.00 92.88 99 ALA A N 1
ATOM 745 C CA . ALA A 1 99 ? 1.986 -2.551 17.426 1.00 92.88 99 ALA A CA 1
ATOM 746 C C . ALA A 1 99 ? 2.021 -1.034 17.190 1.00 92.88 99 ALA A C 1
ATOM 748 O O . ALA A 1 99 ? 2.634 -0.582 16.224 1.00 92.88 99 ALA A O 1
ATOM 749 N N . LYS A 1 100 ? 1.433 -0.250 18.107 1.00 93.62 100 LYS A N 1
ATOM 750 C CA . LYS A 1 100 ? 1.466 1.220 18.068 1.00 93.62 100 LYS A CA 1
ATOM 751 C C . LYS A 1 100 ? 2.873 1.787 18.244 1.00 93.62 100 LYS A C 1
ATOM 753 O O . LYS A 1 100 ? 3.220 2.742 17.550 1.00 93.62 100 LYS A O 1
ATOM 758 N N . ALA A 1 101 ? 3.663 1.221 19.156 1.00 94.06 101 ALA A N 1
ATOM 759 C CA . ALA A 1 101 ? 5.042 1.640 19.407 1.00 94.06 101 ALA A CA 1
ATOM 760 C C . ALA A 1 101 ? 5.968 1.276 18.236 1.00 94.06 101 ALA A C 1
ATOM 762 O O . ALA A 1 101 ? 6.858 2.045 17.884 1.00 94.06 101 ALA A O 1
ATOM 763 N N . ALA A 1 102 ? 5.720 0.131 17.595 1.00 95.25 102 ALA A N 1
ATOM 764 C CA . ALA A 1 102 ? 6.474 -0.345 16.440 1.00 95.25 102 ALA A CA 1
ATOM 765 C C . ALA A 1 102 ? 5.953 0.174 15.084 1.00 95.25 102 ALA A C 1
ATOM 767 O O . ALA A 1 102 ? 6.454 -0.261 14.048 1.00 95.25 102 ALA A O 1
ATOM 768 N N . PHE A 1 103 ? 4.939 1.053 15.065 1.00 93.12 103 PHE A N 1
ATOM 769 C CA . PHE A 1 103 ? 4.275 1.555 13.848 1.00 93.12 103 PHE A CA 1
ATOM 770 C C . PHE A 1 103 ? 3.736 0.454 12.913 1.00 93.12 103 PHE A C 1
ATOM 772 O O . PHE A 1 103 ? 3.565 0.660 11.712 1.00 93.12 103 PHE A O 1
ATOM 779 N N . LYS A 1 104 ? 3.430 -0.725 13.463 1.00 95.06 104 LYS A N 1
ATOM 780 C CA . LYS A 1 104 ? 2.828 -1.855 12.734 1.00 95.06 104 LYS A CA 1
ATOM 781 C C . LYS A 1 104 ? 1.308 -1.739 12.617 1.00 95.06 104 LYS A C 1
ATOM 783 O O . LYS A 1 104 ? 0.651 -2.636 12.100 1.00 95.06 104 LYS A O 1
ATOM 788 N N . ASP A 1 105 ? 0.750 -0.641 13.109 1.00 96.38 105 ASP A N 1
ATOM 789 C CA . ASP A 1 105 ? -0.675 -0.362 13.144 1.00 96.38 105 ASP A CA 1
ATOM 790 C C . ASP A 1 105 ? -1.144 0.601 12.043 1.00 96.38 105 ASP A C 1
ATOM 792 O O . ASP A 1 105 ? -2.306 0.995 12.052 1.00 96.38 105 ASP A O 1
ATOM 796 N N . ILE A 1 106 ? -0.274 0.976 11.098 1.00 96.50 106 ILE A N 1
ATOM 797 C CA . ILE A 1 106 ? -0.604 1.837 9.954 1.00 96.50 106 ILE A CA 1
ATOM 798 C C . ILE A 1 106 ? -0.988 0.978 8.748 1.00 96.50 106 ILE A C 1
ATOM 800 O O . ILE A 1 106 ? -0.208 0.141 8.295 1.00 96.50 106 ILE A O 1
ATOM 804 N N . PHE A 1 107 ? -2.167 1.234 8.182 1.00 96.44 107 PHE A N 1
ATOM 805 C CA . PHE A 1 107 ? -2.680 0.522 7.014 1.00 96.44 107 PHE A CA 1
ATOM 806 C C . PHE A 1 107 ? -3.208 1.481 5.951 1.00 96.44 107 PHE A C 1
ATOM 808 O O . PHE A 1 107 ? -3.675 2.586 6.234 1.00 96.44 107 PHE A O 1
ATOM 815 N N . THR A 1 108 ? -3.135 1.035 4.700 1.00 95.25 108 THR A N 1
ATOM 816 C CA . THR A 1 108 ? -3.766 1.700 3.555 1.00 95.25 108 THR A CA 1
ATOM 817 C C . THR A 1 108 ? -5.190 1.184 3.334 1.00 95.25 108 THR A C 1
ATOM 819 O O . THR A 1 108 ? -5.535 0.068 3.727 1.00 95.25 108 THR A O 1
ATOM 822 N N . GLN A 1 109 ? -6.001 1.950 2.601 1.00 93.94 109 GLN A N 1
ATOM 823 C CA . GLN A 1 109 ? -7.365 1.560 2.202 1.00 93.94 109 GLN A CA 1
ATOM 824 C C . GLN A 1 109 ? -7.438 0.229 1.424 1.00 93.94 109 GLN A C 1
ATOM 826 O O . GLN A 1 109 ? -8.470 -0.433 1.418 1.00 93.94 109 GLN A O 1
ATOM 831 N N . LEU A 1 110 ? -6.345 -0.185 0.771 1.00 94.38 110 LEU A N 1
ATOM 832 C CA . LEU A 1 110 ? -6.283 -1.437 0.006 1.00 94.38 110 LEU A CA 1
ATOM 833 C C . LEU A 1 110 ? -5.947 -2.662 0.866 1.00 94.38 110 LEU A C 1
ATOM 835 O O . LEU A 1 110 ? -6.067 -3.791 0.392 1.00 94.38 110 LEU A O 1
ATOM 839 N N . GLN A 1 111 ? -5.481 -2.454 2.099 1.00 95.81 111 GLN A N 1
ATOM 840 C CA . GLN A 1 111 ? -5.054 -3.521 3.010 1.00 95.81 111 GLN A CA 1
ATOM 841 C C . GLN A 1 111 ? -6.119 -3.893 4.038 1.00 95.81 111 GLN A C 1
ATOM 843 O O . GLN A 1 111 ? -5.913 -4.836 4.805 1.00 95.81 111 GLN A O 1
ATOM 848 N N . VAL A 1 112 ? -7.249 -3.189 4.044 1.00 96.44 112 VAL A N 1
ATOM 849 C CA . VAL A 1 112 ? -8.379 -3.474 4.923 1.00 96.44 112 VAL A CA 1
ATOM 850 C C . VAL A 1 112 ? -9.680 -3.535 4.133 1.00 96.44 112 VAL A C 1
ATOM 852 O O . VAL A 1 112 ? -9.762 -3.033 3.012 1.00 96.44 112 VAL A O 1
ATOM 855 N N . MET A 1 113 ? -10.692 -4.132 4.746 1.00 97.19 113 MET A N 1
ATOM 856 C CA . MET A 1 113 ? -12.063 -4.200 4.256 1.00 97.19 113 MET A CA 1
ATOM 857 C C . MET A 1 113 ? -13.015 -3.820 5.390 1.00 97.19 113 MET A C 1
ATOM 859 O O . MET A 1 113 ? -12.786 -4.228 6.526 1.00 97.19 11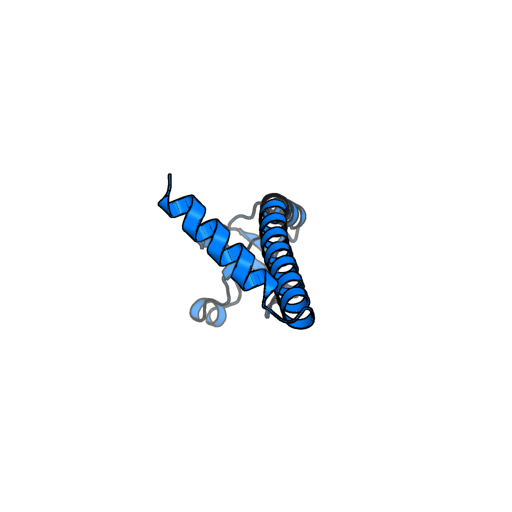3 MET A O 1
ATOM 863 N N . ARG A 1 114 ? -14.064 -3.036 5.123 1.00 96.50 114 ARG A N 1
ATOM 864 C CA . ARG A 1 114 ? -15.064 -2.692 6.144 1.00 96.50 114 ARG A CA 1
ATOM 865 C C . ARG A 1 114 ? -15.824 -3.946 6.576 1.00 96.50 114 ARG A C 1
ATOM 867 O O . ARG A 1 114 ? -16.222 -4.751 5.738 1.00 96.50 114 ARG A O 1
ATOM 874 N N . VAL A 1 115 ? -16.022 -4.082 7.882 1.00 93.88 115 VAL A N 1
ATOM 875 C CA . VAL A 1 115 ? -16.882 -5.105 8.484 1.00 93.88 115 VAL A CA 1
ATOM 876 C C . VAL A 1 115 ? -18.129 -4.382 8.977 1.00 93.88 115 VAL A C 1
ATOM 878 O O . VAL A 1 115 ? -18.002 -3.408 9.718 1.00 93.88 115 VAL A O 1
ATOM 881 N N . ASN A 1 116 ? -19.297 -4.797 8.483 1.00 69.00 116 ASN A N 1
ATOM 882 C CA . ASN A 1 116 ? -20.595 -4.281 8.926 1.00 69.00 116 ASN A CA 1
ATOM 883 C C . ASN A 1 116 ? -20.980 -4.878 10.277 1.00 69.00 116 ASN A C 1
ATOM 885 O O . ASN A 1 116 ? -20.841 -6.116 10.410 1.00 69.00 116 ASN A O 1
#

Solvent-accessible surface area (backbone atoms only — not comparable to full-atom values): 6446 Å² total; per-residue (Å²): 114,73,66,63,54,53,53,53,52,50,53,52,54,54,58,72,70,53,58,67,69,58,53,52,52,51,49,52,50,50,53,51,51,52,50,49,54,51,49,53,52,52,50,54,60,52,44,68,56,50,52,59,51,49,20,42,75,28,54,42,88,83,55,70,71,40,43,30,28,25,72,49,73,97,60,46,74,43,72,35,34,27,75,39,79,54,75,82,75,28,30,31,42,67,66,55,68,67,29,57,74,68,62,70,26,65,43,44,52,81,36,34,29,57,53,133

Radius of gyration: 26.04 Å; Cα contacts (8 Å, |Δi|>4): 122; chains: 1; bounding box: 52×33×65 Å

Mean predicted aligned error: 8.38 Å

Sequence (116 aa):
MAATIKETGMTFAMIQGTPMLLRCLLGLLSVGALGFISGCFAAAIVSIFLIPWRSHVNGGPFKVGDQVQIINGHHRGTVTRIYALWQGNTFRVELGLEAKAAFKDIFTQLQVMRVN

pLDDT: mean 89.74, std 11.09, range [59.84, 97.75]

Secondary structure (DSSP, 8-state):
-HHHHHHHHHHHHHHHHS-HHHHHHHHHHHHHHHHHHHHHHHHHHHHHHHHHHHHHHTTPSP-TT-EEEE-SSTTTT-EEEEEEE-STTEEEE---HHHHHTTTTEEETTSEEE--

Nearest PDB structures (foldseek):
  7xn7-assembly1_W  TM=6.367E-01  e=3.037E-03  Komagataella phaffii
  7kkv-assembly1_A  TM=7.560E-01  e=1.241E-02  Halalkalibacterium halodurans C-125
  7k9b-assembly2_B  TM=7.685E-01  e=2.070E-02  Halalkalibacterium halodurans C-125
  7k9e-assembly2_C  TM=7.551E-01  e=1.503E-02  Halalkalibacterium halodurans C-125
  7z3o-assembly1_LE  TM=7.383E-01  e=3.453E-02  Thermochaetoides thermophila DSM 1495

Organism: NCBI:txid748831

Foldseek 3Di:
DVVVVVVVVVVVVVVVPDDPVVVVVVVVVVVVVVVVVVVVVVVVVVCVPVVVVLLVVLPDPDDFQFWKAFCDDDRHRDIWTFHADDPDQKTFTPPDDVCVVVVVRIDGSNRIHTDD